Protein AF-A0A7R9DSQ0-F1 (afdb_monomer_lite)

Radius of gyration: 19.83 Å; chains: 1; bounding box: 45×33×57 Å

Secondary structure (DSSP, 8-state):
---PPTTEE---SSSTTSSEEP--TTS-S-----TT----------SSS-TT-EEEETTS-EE-EEEETTTTEEEE--SSSS-EEEEPPGGGSS--GGGTT-EEEEEE---TT-PPP-S-SEEEEETTEEEEE-SS-TT----SSEEEEEE-

Sequence (152 aa):
MHRCKPGFFNLDEENLFGCTPCFCYGHSSVCDSAPGYSRVAIESVFARSNERWTAEEYSGRTIALQFNGITQTIGASAPGREAVYFAAPDKFLGDQRASYNQELEFKLRIGESGPGATVEDVVLEGAGLSITQAIFGLGEPPSIRSDSEIQV

InterPro domains:
  IPR000034 Laminin IV [PF00052] (85-137)
  IPR000034 Laminin IV [PS51115] (48-152)

Organism: Timema poppense (NCBI:txid170557)

pLDDT: mean 83.65, std 12.89, range [41.22, 97.44]

Foldseek 3Di:
DQDDDQQWEDQDPVPPVRTHGDPPVPPGSDDYDDPPAAQDDDDQQLQDHPQPKWKAFPVRHTFDWDADNVNSDIDTDDPDPTDIDTHDDPSCDDPVPSLAQHKDKDKDADDPVADDFDQANDWDDDPNDIDGHTQDDPDDDDDSIGIDIDHD

Structure (mmCIF, N/CA/C/O backbone):
data_AF-A0A7R9DSQ0-F1
#
_entry.id   AF-A0A7R9DSQ0-F1
#
loop_
_atom_site.group_PDB
_atom_site.id
_atom_site.type_symbol
_atom_site.label_atom_id
_atom_site.label_alt_id
_atom_site.label_comp_id
_atom_site.label_asym_id
_atom_site.label_entity_id
_atom_site.label_seq_id
_atom_site.pdbx_PDB_ins_code
_atom_site.Cartn_x
_atom_site.Cartn_y
_atom_site.Cartn_z
_atom_site.occupancy
_atom_site.B_iso_or_equiv
_atom_site.auth_seq_id
_atom_site.auth_comp_id
_atom_site.auth_asym_id
_atom_site.auth_atom_id
_atom_site.pdbx_PDB_model_num
ATOM 1 N N . MET A 1 1 ? 26.720 0.163 -33.000 1.00 52.50 1 MET A N 1
ATOM 2 C CA . MET A 1 1 ? 26.127 -0.898 -32.152 1.00 52.50 1 MET A CA 1
ATOM 3 C C . MET A 1 1 ? 25.347 -0.170 -31.058 1.00 52.50 1 MET A C 1
ATOM 5 O O . MET A 1 1 ? 25.979 0.360 -30.163 1.00 52.50 1 MET A O 1
ATOM 9 N N . HIS A 1 2 ? 24.021 -0.028 -31.192 1.00 74.75 2 HIS A N 1
ATOM 10 C CA . HIS A 1 2 ? 23.160 0.775 -30.293 1.00 74.75 2 HIS A CA 1
ATOM 11 C C . HIS A 1 2 ? 22.076 -0.099 -29.641 1.00 74.75 2 HIS A C 1
ATOM 13 O O . HIS A 1 2 ? 20.891 0.202 -29.717 1.00 74.75 2 HIS A O 1
ATOM 19 N N . ARG A 1 3 ? 22.454 -1.263 -29.103 1.00 82.62 3 ARG A N 1
ATOM 20 C CA . ARG A 1 3 ? 21.513 -2.186 -28.452 1.00 82.62 3 ARG A CA 1
ATOM 21 C C . ARG A 1 3 ? 22.069 -2.654 -27.118 1.00 82.62 3 ARG A C 1
ATOM 23 O O . ARG A 1 3 ? 23.268 -2.907 -27.009 1.00 82.62 3 ARG A O 1
ATOM 30 N N . CYS A 1 4 ? 21.176 -2.796 -26.146 1.00 89.44 4 CYS A N 1
ATOM 31 C CA . CYS A 1 4 ? 21.490 -3.356 -24.842 1.00 89.44 4 CYS A CA 1
ATOM 32 C C . CYS A 1 4 ? 21.891 -4.832 -24.941 1.00 89.44 4 CYS A C 1
ATOM 34 O O . CYS A 1 4 ? 21.491 -5.554 -25.861 1.00 89.44 4 CYS A O 1
ATOM 36 N N . LYS A 1 5 ? 22.714 -5.271 -23.984 1.00 90.44 5 LYS A N 1
ATOM 37 C CA . LYS A 1 5 ? 23.057 -6.687 -23.808 1.00 90.44 5 LYS A CA 1
ATOM 38 C C . LYS A 1 5 ? 21.825 -7.459 -23.303 1.00 90.44 5 LYS A C 1
ATOM 40 O O . LYS A 1 5 ? 20.962 -6.847 -22.678 1.00 90.44 5 LYS A O 1
ATOM 45 N N . PRO A 1 6 ? 21.743 -8.785 -23.522 1.00 89.19 6 PRO A N 1
ATOM 46 C CA . PRO A 1 6 ? 20.708 -9.611 -22.900 1.00 89.19 6 PRO A CA 1
ATOM 47 C C . PRO A 1 6 ? 20.638 -9.385 -21.385 1.00 89.19 6 PRO A C 1
ATOM 49 O O . PRO A 1 6 ? 21.677 -9.234 -20.741 1.00 89.19 6 PRO A O 1
ATOM 52 N N . GLY A 1 7 ? 19.427 -9.354 -20.827 1.00 89.50 7 GLY A N 1
ATOM 53 C CA . GLY A 1 7 ? 19.197 -8.993 -19.428 1.00 89.50 7 GLY A CA 1
ATOM 54 C C . GLY A 1 7 ? 19.186 -7.488 -19.148 1.00 89.50 7 GLY A C 1
ATOM 55 O O . GLY A 1 7 ? 19.131 -7.118 -17.982 1.00 89.50 7 GLY A O 1
ATOM 56 N N . PHE A 1 8 ? 19.233 -6.630 -20.172 1.00 91.56 8 PHE A N 1
ATOM 57 C CA . PHE A 1 8 ? 19.119 -5.177 -20.042 1.00 91.56 8 PHE A CA 1
ATOM 58 C C . PHE A 1 8 ? 18.205 -4.596 -21.130 1.00 91.56 8 PHE A C 1
ATOM 60 O O . PHE A 1 8 ? 18.177 -5.089 -22.258 1.00 91.56 8 PHE A O 1
ATOM 67 N N . PHE A 1 9 ? 17.513 -3.511 -20.803 1.00 89.94 9 PHE A N 1
ATOM 68 C CA . PHE A 1 9 ? 16.614 -2.756 -21.673 1.00 89.94 9 PHE A CA 1
ATOM 69 C C . PHE A 1 9 ? 16.870 -1.245 -21.526 1.00 89.94 9 PHE A C 1
ATOM 71 O O . PHE A 1 9 ? 17.750 -0.844 -20.769 1.00 89.94 9 PHE A O 1
ATOM 78 N N . ASN A 1 10 ? 16.122 -0.416 -22.260 1.00 88.00 10 ASN A N 1
ATOM 79 C CA . ASN A 1 10 ? 16.148 1.049 -22.153 1.00 88.00 10 ASN A CA 1
ATOM 80 C C . ASN A 1 10 ? 17.554 1.682 -22.260 1.00 88.00 10 ASN A C 1
ATOM 82 O O . ASN A 1 10 ? 18.138 2.081 -21.255 1.00 88.00 10 ASN A O 1
ATOM 86 N N . LEU A 1 11 ? 18.104 1.763 -23.480 1.00 89.31 11 LEU A N 1
ATOM 87 C CA . LEU A 1 11 ? 19.344 2.508 -23.725 1.00 89.31 11 LEU A CA 1
ATOM 88 C C . LEU A 1 11 ? 19.070 4.015 -23.602 1.00 89.31 11 LEU A C 1
ATOM 90 O O . LEU A 1 11 ? 18.344 4.564 -24.428 1.00 89.31 11 LEU A O 1
ATOM 94 N N . ASP A 1 12 ? 19.674 4.655 -22.609 1.00 87.06 12 ASP A N 1
ATOM 95 C CA . ASP A 1 12 ? 19.471 6.057 -22.247 1.00 87.06 12 ASP A CA 1
ATOM 96 C C . ASP A 1 12 ? 20.832 6.753 -22.066 1.00 87.06 12 ASP A C 1
ATOM 98 O O . ASP A 1 12 ? 21.714 6.239 -21.377 1.00 87.06 12 ASP A O 1
ATOM 102 N N . GLU A 1 13 ? 21.020 7.906 -22.714 1.00 88.44 13 GLU A N 1
ATOM 103 C CA . GLU A 1 13 ? 22.264 8.686 -22.637 1.00 88.44 13 GLU A CA 1
ATOM 104 C C . GLU A 1 13 ? 22.446 9.367 -21.272 1.00 88.44 13 GLU A C 1
ATOM 106 O O . GLU A 1 13 ? 23.577 9.648 -20.875 1.00 88.44 13 GLU A O 1
ATOM 111 N N . GLU A 1 14 ? 21.357 9.589 -20.531 1.00 90.06 14 GLU A N 1
ATOM 112 C CA . GLU A 1 14 ? 21.395 10.122 -19.165 1.00 90.06 14 GLU A CA 1
ATOM 113 C C . GLU A 1 14 ? 21.702 9.028 -18.129 1.00 90.06 14 GLU A C 1
ATOM 115 O O . GLU A 1 14 ? 22.163 9.310 -17.018 1.00 90.06 14 GLU A O 1
ATOM 120 N N . ASN A 1 15 ? 21.509 7.757 -18.493 1.00 84.88 15 ASN A N 1
ATOM 121 C CA . ASN A 1 15 ? 21.900 6.628 -17.665 1.00 84.88 15 ASN A CA 1
ATOM 122 C C . ASN A 1 15 ? 23.414 6.397 -17.780 1.00 84.88 15 ASN A C 1
ATOM 124 O O . ASN A 1 15 ? 23.917 5.944 -18.806 1.00 84.88 15 ASN A O 1
ATOM 128 N N . LEU A 1 16 ? 24.151 6.609 -16.684 1.00 89.25 16 LEU A N 1
ATOM 129 C CA . LEU A 1 16 ? 25.605 6.382 -16.617 1.00 89.25 16 LEU A CA 1
ATOM 130 C C . LEU A 1 16 ? 26.029 4.945 -16.978 1.00 89.25 16 LEU A C 1
ATOM 132 O O . LEU A 1 16 ? 27.176 4.715 -17.361 1.00 89.25 16 LEU A O 1
ATOM 136 N N . PHE A 1 17 ? 25.117 3.976 -16.866 1.00 89.19 17 PHE A N 1
ATOM 137 C CA . PHE A 1 17 ? 25.336 2.577 -17.243 1.00 89.19 17 PHE A CA 1
ATOM 138 C C . PHE A 1 17 ? 24.843 2.248 -18.662 1.00 89.19 17 PHE A C 1
ATOM 140 O O . PHE A 1 17 ? 24.977 1.110 -19.122 1.00 89.19 17 PHE A O 1
ATOM 147 N N . GLY A 1 18 ? 24.271 3.227 -19.362 1.00 92.25 18 GLY A N 1
ATOM 148 C CA . GLY A 1 18 ? 23.665 3.119 -20.683 1.00 92.25 18 GLY A CA 1
ATOM 149 C C . GLY A 1 18 ? 22.327 2.387 -20.660 1.00 92.25 18 GLY A C 1
ATOM 150 O O . GLY A 1 18 ? 21.318 2.950 -21.053 1.00 92.25 18 GLY A O 1
ATOM 151 N N . CYS A 1 19 ? 22.300 1.138 -20.196 1.00 91.25 19 CYS A N 1
ATOM 152 C CA . CYS A 1 19 ? 21.090 0.316 -20.161 1.00 91.25 19 CYS A CA 1
ATOM 153 C C . CYS A 1 19 ? 20.646 -0.012 -18.732 1.00 91.25 19 CYS A C 1
ATOM 155 O O . CYS A 1 19 ? 21.464 -0.155 -17.823 1.00 91.25 19 CYS A O 1
ATOM 157 N N . THR A 1 20 ? 19.344 -0.204 -18.548 1.00 89.06 20 THR A N 1
ATOM 158 C CA . THR A 1 20 ? 18.716 -0.623 -17.290 1.00 89.06 20 THR A CA 1
ATOM 159 C C . THR A 1 20 ? 18.617 -2.153 -17.230 1.00 89.06 20 THR A C 1
ATOM 161 O O . THR A 1 20 ? 18.205 -2.761 -18.216 1.00 89.06 20 THR A O 1
ATOM 164 N N . PRO A 1 21 ? 18.989 -2.824 -16.125 1.00 88.75 21 PRO A N 1
ATOM 165 C CA . PRO A 1 21 ? 18.848 -4.279 -16.015 1.00 88.75 21 PRO A CA 1
ATOM 166 C C . PRO A 1 21 ? 17.375 -4.713 -16.020 1.00 88.75 21 PRO A C 1
ATOM 168 O O . PRO A 1 21 ? 16.513 -4.024 -15.487 1.00 88.75 21 PRO A O 1
ATOM 171 N N . CYS A 1 22 ? 17.080 -5.874 -16.604 1.00 88.44 22 CYS A N 1
ATOM 172 C CA . CYS A 1 22 ? 15.763 -6.502 -16.543 1.00 88.44 22 CYS A CA 1
ATOM 173 C C . CYS A 1 22 ? 15.457 -6.958 -15.109 1.00 88.44 22 CYS A C 1
ATOM 175 O O . CYS A 1 22 ? 16.234 -7.703 -14.513 1.00 88.44 22 CYS A O 1
ATOM 177 N N . PHE A 1 23 ? 14.281 -6.602 -14.593 1.00 80.44 23 PHE A N 1
ATOM 178 C CA . PHE A 1 23 ? 13.810 -6.989 -13.258 1.00 80.44 23 PHE A CA 1
ATOM 179 C C . PHE A 1 23 ? 12.741 -8.085 -13.337 1.00 80.44 23 PHE A C 1
ATOM 181 O O . PHE A 1 23 ? 11.623 -7.923 -12.872 1.00 80.44 23 PHE A O 1
ATOM 188 N N . CYS A 1 24 ? 13.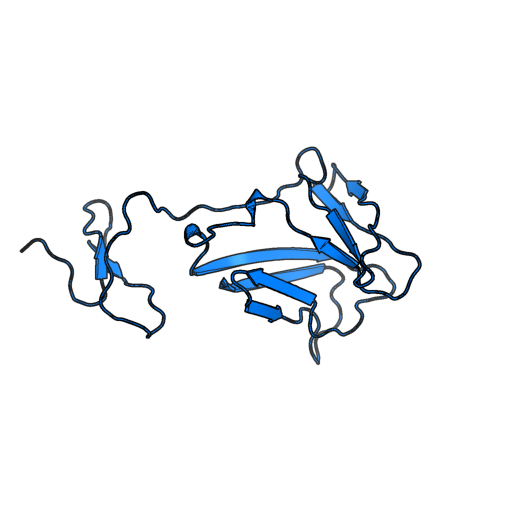057 -9.209 -13.981 1.00 82.25 24 CYS A N 1
ATOM 189 C CA . CYS A 1 24 ? 12.099 -10.306 -14.173 1.00 82.25 24 CYS A CA 1
ATOM 190 C C . CYS A 1 24 ? 12.168 -11.386 -13.077 1.00 82.25 24 CYS A C 1
ATOM 192 O O . CYS A 1 24 ? 11.601 -12.456 -13.271 1.00 82.25 24 CYS A O 1
ATOM 194 N N . TYR A 1 25 ? 12.928 -11.171 -11.993 1.00 78.56 25 TYR A N 1
ATOM 195 C CA . TYR A 1 25 ? 13.095 -12.109 -10.865 1.00 78.56 25 TYR A CA 1
ATOM 196 C C . TYR A 1 25 ? 13.352 -13.572 -11.264 1.00 78.56 25 TYR A C 1
ATOM 198 O O . TYR A 1 25 ? 12.801 -1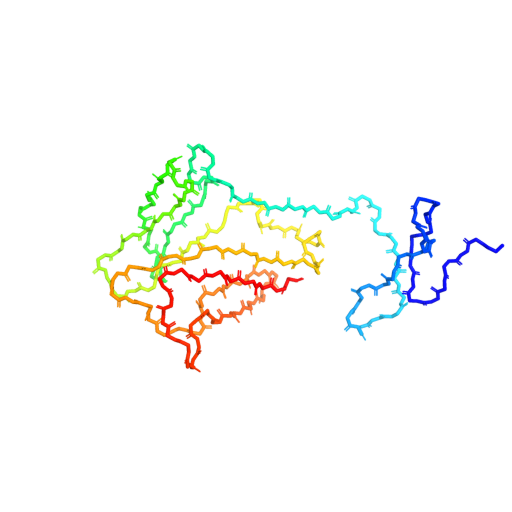4.510 -10.699 1.00 78.56 25 TYR A O 1
ATOM 206 N N . GLY A 1 26 ? 14.189 -13.784 -12.282 1.00 79.75 26 GLY A N 1
ATOM 207 C CA . GLY A 1 26 ? 14.539 -15.126 -12.754 1.00 79.75 26 GLY A CA 1
ATOM 208 C C . GLY A 1 26 ? 13.488 -15.800 -13.645 1.00 79.75 26 GLY A C 1
ATOM 209 O O . GLY A 1 26 ? 13.759 -16.878 -14.167 1.00 79.75 26 GLY A O 1
ATOM 210 N N . HIS A 1 27 ? 12.339 -15.167 -13.899 1.00 83.12 27 HIS A N 1
ATOM 211 C CA . HIS A 1 27 ? 11.335 -15.679 -14.837 1.00 83.12 27 HIS A CA 1
ATOM 212 C C . HIS A 1 27 ? 11.723 -15.469 -16.306 1.00 83.12 27 HIS A C 1
ATOM 214 O O . HIS A 1 27 ? 11.300 -16.229 -17.174 1.00 83.12 27 HIS A O 1
ATOM 220 N N . SER A 1 28 ? 12.516 -14.436 -16.602 1.00 86.19 28 SER A N 1
ATOM 221 C CA . SER A 1 28 ? 12.998 -14.133 -17.952 1.00 86.19 28 SER A CA 1
ATOM 222 C C . SER A 1 28 ? 14.302 -13.332 -17.907 1.00 86.19 28 SER A C 1
ATOM 224 O O . SER A 1 28 ? 14.606 -12.658 -16.928 1.00 86.19 28 SER A O 1
ATOM 226 N N . SER A 1 29 ? 15.076 -13.387 -18.986 1.00 85.38 29 SER A N 1
ATOM 227 C CA . SER A 1 29 ? 16.198 -12.476 -19.266 1.00 85.38 29 SER A CA 1
ATOM 228 C C . SER A 1 29 ? 15.943 -11.597 -20.497 1.00 85.38 29 SER A C 1
ATOM 230 O O . SER A 1 29 ? 16.795 -10.801 -20.894 1.00 85.38 29 SER A O 1
ATOM 232 N N . VAL A 1 30 ? 14.764 -11.748 -21.105 1.00 88.19 30 VAL A N 1
ATOM 233 C CA . VAL A 1 30 ? 14.284 -10.975 -22.248 1.00 88.19 30 VAL A CA 1
ATOM 234 C C . VAL A 1 30 ? 13.175 -10.061 -21.745 1.00 88.19 30 VAL A C 1
ATOM 236 O O . VAL A 1 30 ? 12.119 -10.537 -21.324 1.00 88.19 30 VAL A O 1
ATOM 239 N N . CYS A 1 31 ? 13.437 -8.760 -21.768 1.00 87.12 31 CYS A N 1
ATOM 240 C CA . CYS A 1 31 ? 12.496 -7.714 -21.398 1.00 87.12 31 CYS A CA 1
ATOM 241 C C . CYS A 1 31 ? 12.650 -6.525 -22.355 1.00 87.12 31 CYS A C 1
ATOM 243 O O . CYS A 1 31 ? 13.672 -6.405 -23.033 1.00 87.12 31 CYS A O 1
ATOM 245 N N . ASP A 1 32 ? 11.639 -5.662 -22.408 1.00 87.12 32 ASP A N 1
ATOM 246 C CA . ASP A 1 32 ? 11.668 -4.432 -23.196 1.00 87.12 32 ASP A CA 1
ATOM 247 C C . ASP A 1 32 ? 10.944 -3.310 -22.446 1.00 87.12 32 ASP A C 1
ATOM 249 O O . ASP A 1 32 ? 10.150 -3.579 -21.537 1.00 87.12 32 ASP A O 1
ATOM 253 N N . SER A 1 33 ? 11.214 -2.057 -22.818 1.00 83.75 33 SER A N 1
ATOM 254 C CA . SER A 1 33 ? 10.520 -0.914 -22.216 1.00 83.75 33 SER A CA 1
ATOM 255 C C . SER A 1 33 ? 9.025 -1.005 -22.515 1.00 83.75 33 SER A C 1
ATOM 257 O O . SER A 1 33 ? 8.636 -1.149 -23.672 1.00 83.75 33 SER A O 1
ATOM 259 N N . ALA A 1 34 ? 8.182 -0.870 -21.492 1.00 81.62 34 ALA A N 1
ATOM 260 C CA . ALA A 1 34 ? 6.740 -0.740 -21.664 1.00 81.62 34 ALA A CA 1
ATOM 261 C C . ALA A 1 34 ? 6.395 0.744 -21.905 1.00 81.62 34 ALA A C 1
ATOM 263 O O . ALA A 1 34 ? 6.471 1.540 -20.966 1.00 81.62 34 ALA A O 1
ATOM 264 N N . PRO A 1 35 ? 6.045 1.168 -23.137 1.00 79.31 35 PRO A N 1
ATOM 265 C CA . PRO A 1 35 ? 5.805 2.580 -23.422 1.00 79.31 35 PRO A CA 1
ATOM 266 C C . PRO A 1 35 ? 4.632 3.110 -22.594 1.00 79.31 35 PRO A C 1
ATOM 268 O O . PRO A 1 35 ? 3.583 2.473 -22.521 1.00 79.31 35 PRO A O 1
ATOM 271 N N . GLY A 1 36 ? 4.810 4.278 -21.975 1.00 75.81 36 GLY A N 1
ATOM 272 C CA . GLY A 1 36 ? 3.801 4.883 -21.100 1.00 75.81 36 GLY A CA 1
ATOM 273 C C . GLY A 1 36 ? 3.793 4.356 -19.662 1.00 75.81 36 GLY A C 1
ATOM 274 O O . GLY A 1 36 ? 2.987 4.831 -18.868 1.00 75.81 36 GLY A O 1
ATOM 275 N N . TYR A 1 37 ? 4.691 3.432 -19.309 1.00 71.88 37 TYR A N 1
ATOM 276 C CA . TYR A 1 37 ? 4.894 2.994 -17.930 1.00 71.88 37 TYR A CA 1
ATOM 277 C C . TYR A 1 37 ? 6.158 3.627 -17.353 1.00 71.88 37 TYR A C 1
ATOM 279 O O . TYR A 1 37 ? 7.251 3.494 -17.901 1.00 71.88 37 TYR A O 1
ATOM 287 N N . SER A 1 38 ? 6.001 4.299 -16.218 1.00 73.94 38 SER A N 1
ATOM 288 C CA . SER A 1 38 ? 7.092 4.799 -15.390 1.00 73.94 38 SER A CA 1
ATOM 289 C C . SER A 1 38 ? 6.881 4.350 -13.949 1.00 73.94 38 SER A C 1
ATOM 291 O O . SER A 1 38 ? 5.764 4.027 -13.537 1.00 73.94 38 SER A O 1
ATOM 293 N N . ARG A 1 39 ? 7.966 4.327 -13.172 1.00 75.19 39 ARG A N 1
ATOM 294 C CA . ARG A 1 39 ? 7.877 4.139 -11.726 1.00 75.19 39 ARG A CA 1
ATOM 295 C C . ARG A 1 39 ? 7.117 5.325 -11.132 1.00 75.19 39 ARG A C 1
ATOM 297 O O . ARG A 1 39 ? 7.516 6.471 -11.337 1.00 75.19 39 ARG A O 1
ATOM 304 N N . VAL A 1 40 ? 6.051 5.048 -10.390 1.00 79.00 40 VAL A N 1
ATOM 305 C CA . VAL A 1 40 ? 5.268 6.060 -9.673 1.00 79.00 40 VAL A CA 1
ATOM 306 C C . VAL A 1 40 ? 5.192 5.652 -8.209 1.00 79.00 40 VAL A C 1
ATOM 308 O O . VAL A 1 40 ? 4.936 4.489 -7.908 1.00 79.00 40 VAL A O 1
ATOM 311 N N . ALA A 1 41 ? 5.441 6.602 -7.309 1.00 84.69 41 ALA A N 1
ATOM 312 C CA . ALA A 1 41 ? 5.186 6.421 -5.886 1.00 84.69 41 ALA A CA 1
ATOM 313 C C . ALA A 1 41 ? 3.727 6.789 -5.593 1.00 84.69 41 ALA A C 1
ATOM 315 O O . ALA A 1 41 ? 3.259 7.857 -5.996 1.00 84.69 41 ALA A O 1
ATOM 316 N N . ILE A 1 42 ? 3.011 5.903 -4.903 1.00 90.06 42 ILE A N 1
ATOM 317 C CA . ILE A 1 42 ? 1.652 6.149 -4.421 1.00 90.06 42 ILE A CA 1
ATOM 318 C C . ILE A 1 42 ? 1.722 6.167 -2.901 1.00 90.06 42 ILE A C 1
ATOM 320 O O . ILE A 1 42 ? 2.090 5.176 -2.280 1.00 90.06 42 ILE A O 1
ATOM 324 N N . GLU A 1 43 ? 1.362 7.294 -2.299 1.00 93.19 43 GLU A N 1
ATOM 325 C CA . GLU A 1 43 ? 1.492 7.505 -0.857 1.00 93.19 43 GLU A CA 1
ATOM 326 C C . GLU A 1 43 ? 0.204 8.061 -0.254 1.00 93.19 43 GLU A C 1
ATOM 328 O O . GLU A 1 43 ? -0.575 8.731 -0.938 1.00 93.19 43 GLU A O 1
ATOM 333 N N . SER A 1 44 ? -0.017 7.802 1.038 1.00 95.56 44 SER A N 1
ATOM 334 C CA . SER A 1 44 ? -0.988 8.540 1.855 1.00 95.56 44 SER A CA 1
ATOM 335 C C . SER A 1 44 ? -0.257 9.291 2.954 1.00 95.56 44 SER A C 1
ATOM 337 O O . SER A 1 44 ? 0.353 8.674 3.820 1.00 95.56 44 SER A O 1
ATOM 339 N N . VAL A 1 45 ? -0.339 10.620 2.918 1.00 95.12 45 VAL A N 1
ATOM 340 C CA . VAL A 1 45 ? 0.365 11.510 3.860 1.00 95.12 45 VAL A CA 1
ATOM 341 C C . VAL A 1 45 ? -0.568 12.096 4.918 1.00 95.12 45 VAL A C 1
ATOM 343 O O . VAL A 1 45 ? -0.129 12.827 5.798 1.00 95.12 45 VAL A O 1
ATOM 346 N N . PHE A 1 46 ? -1.872 11.826 4.810 1.00 95.94 46 PHE A N 1
ATOM 347 C CA . PHE A 1 46 ? -2.934 12.255 5.718 1.00 95.94 46 PHE A CA 1
ATOM 348 C C . PHE A 1 46 ? -2.887 13.760 6.025 1.00 95.94 46 PHE A C 1
ATOM 350 O O . PHE A 1 46 ? -3.046 14.206 7.159 1.00 95.94 46 PHE A O 1
ATOM 357 N N . ALA A 1 47 ? -2.679 14.585 4.993 1.00 93.56 47 ALA A N 1
ATOM 358 C CA . ALA A 1 47 ? -2.468 16.022 5.181 1.00 93.56 47 ALA A CA 1
ATOM 359 C C . ALA A 1 47 ? -3.723 16.779 5.647 1.00 93.56 47 ALA A C 1
ATOM 361 O O . ALA A 1 47 ? -3.618 17.818 6.297 1.00 93.56 47 ALA A O 1
ATOM 362 N N . ARG A 1 48 ? -4.919 16.310 5.267 1.00 89.19 48 ARG A N 1
ATOM 363 C CA . ARG A 1 48 ? -6.185 17.029 5.519 1.00 89.19 48 ARG A CA 1
ATOM 364 C C . ARG A 1 48 ? -7.345 16.143 5.977 1.00 89.19 48 ARG A C 1
ATOM 366 O O . ARG A 1 48 ? -8.349 16.683 6.426 1.00 89.19 48 ARG A O 1
ATOM 373 N N . SER A 1 49 ? -7.246 14.822 5.825 1.00 94.94 49 SER A N 1
ATOM 374 C CA . SER A 1 49 ? -8.311 13.868 6.158 1.00 94.94 49 SER A CA 1
ATOM 375 C C . SER A 1 49 ? -7.755 12.437 6.208 1.00 94.94 49 SER A C 1
ATOM 377 O O . SER A 1 49 ? -6.557 12.224 6.048 1.00 94.94 49 SER A O 1
ATOM 379 N N . ASN A 1 50 ? -8.646 11.453 6.332 1.00 94.88 50 ASN A N 1
ATOM 380 C CA . ASN A 1 50 ? -8.373 10.025 6.182 1.00 94.88 50 ASN A CA 1
ATOM 381 C C . ASN A 1 50 ? -8.087 9.575 4.736 1.00 94.88 50 ASN A C 1
ATOM 383 O O . ASN A 1 50 ? -7.997 8.382 4.500 1.00 94.88 50 ASN A O 1
ATOM 387 N N . GLU A 1 51 ? -8.022 10.486 3.760 1.00 96.38 51 GLU A N 1
ATOM 388 C CA . GLU A 1 51 ? -7.756 10.183 2.341 1.00 96.38 51 GLU A CA 1
ATOM 389 C C . GLU A 1 51 ? -8.613 9.054 1.737 1.00 96.38 51 GLU A C 1
ATOM 391 O O . GLU A 1 51 ? -8.166 8.344 0.842 1.00 96.38 51 GLU A O 1
ATOM 396 N N . ARG A 1 52 ? -9.866 8.916 2.194 1.00 96.38 52 ARG A N 1
ATOM 397 C CA . ARG A 1 52 ? -10.805 7.847 1.796 1.00 96.38 52 ARG A CA 1
ATOM 398 C C . ARG A 1 52 ? -10.410 6.431 2.222 1.00 96.38 52 ARG A C 1
ATOM 400 O O . ARG A 1 52 ? -11.051 5.485 1.780 1.00 96.38 52 ARG A O 1
ATOM 407 N N . TRP A 1 53 ? -9.427 6.280 3.102 1.00 97.44 53 TRP A N 1
ATOM 408 C CA . TRP A 1 53 ? -9.250 5.025 3.820 1.00 97.44 53 TRP A CA 1
ATOM 409 C C . TRP A 1 53 ? -10.524 4.686 4.587 1.00 97.44 53 TRP A C 1
ATOM 411 O O . TRP A 1 53 ? -11.246 5.578 5.050 1.00 97.44 53 TRP A O 1
ATOM 421 N N . THR A 1 54 ? -10.778 3.395 4.737 1.00 96.75 54 THR A N 1
ATOM 422 C CA . THR A 1 54 ? -11.861 2.876 5.573 1.00 96.75 54 THR A CA 1
ATOM 423 C C . THR A 1 54 ? -11.295 1.889 6.585 1.00 96.75 54 THR A C 1
ATOM 425 O O . THR A 1 54 ? -10.135 1.489 6.486 1.00 96.75 54 THR A O 1
ATOM 428 N N . ALA A 1 55 ? -12.082 1.566 7.606 1.00 95.69 55 ALA A N 1
ATOM 429 C CA . ALA A 1 55 ? -11.745 0.514 8.547 1.00 95.69 55 ALA A CA 1
ATOM 430 C C . ALA A 1 55 ? -12.927 -0.437 8.682 1.00 95.69 55 ALA A C 1
ATOM 432 O O . ALA A 1 55 ? -14.071 0.013 8.781 1.00 95.69 55 ALA A O 1
ATOM 433 N N . GLU A 1 56 ? -12.654 -1.732 8.706 1.00 94.38 56 GLU A N 1
ATOM 434 C CA . GLU A 1 56 ? -13.677 -2.765 8.831 1.00 94.38 56 GLU A CA 1
ATOM 435 C C . GLU A 1 56 ? -13.163 -3.974 9.603 1.00 94.38 56 GLU A C 1
ATOM 437 O O . GLU A 1 56 ? -11.971 -4.272 9.613 1.00 94.38 56 GLU A O 1
ATOM 442 N N . GLU A 1 57 ? -14.067 -4.652 10.294 1.00 91.06 57 GLU A N 1
ATOM 443 C CA . GLU A 1 57 ? -13.787 -5.964 10.868 1.00 91.06 57 GLU A CA 1
ATOM 444 C C . GLU A 1 57 ? -14.043 -7.067 9.844 1.00 91.06 57 GLU A C 1
ATOM 446 O O . GLU A 1 57 ? -14.807 -6.882 8.898 1.00 91.06 57 GLU A O 1
ATOM 451 N N . TYR A 1 58 ? -13.477 -8.252 10.079 1.00 84.19 58 TYR A N 1
ATOM 452 C CA . TYR A 1 58 ? -13.676 -9.424 9.217 1.00 84.19 58 TYR A CA 1
ATOM 453 C C . TYR A 1 58 ? -15.159 -9.791 9.010 1.00 84.19 58 TYR A C 1
ATOM 455 O O . TYR A 1 58 ? -15.546 -10.306 7.964 1.00 84.19 58 TYR A O 1
ATOM 463 N N . SER A 1 59 ? -16.02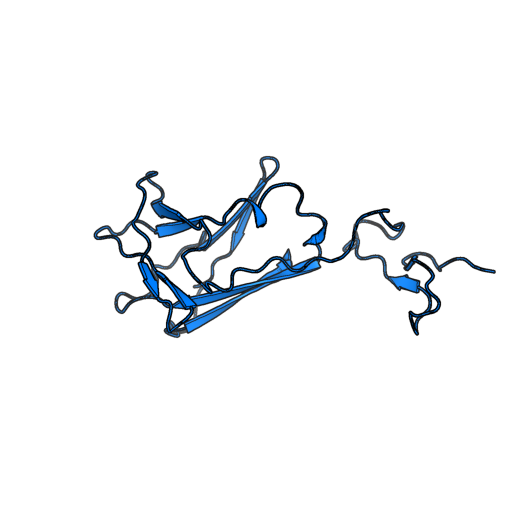3 -9.491 9.985 1.00 87.75 59 SER A N 1
ATOM 464 C CA . SER A 1 59 ? -17.478 -9.653 9.865 1.00 87.75 59 SER A CA 1
ATOM 465 C C . SER A 1 59 ? -18.155 -8.685 8.877 1.00 87.75 59 SER A C 1
ATOM 467 O O . SER A 1 59 ? -19.367 -8.774 8.671 1.00 87.75 59 SER A O 1
ATOM 469 N N . GLY A 1 60 ? -17.407 -7.757 8.273 1.00 88.00 60 GLY A N 1
ATOM 470 C CA . GLY A 1 60 ? -17.907 -6.712 7.378 1.00 88.00 60 GLY A CA 1
ATOM 471 C C . GLY A 1 60 ? -18.469 -5.491 8.111 1.00 88.00 60 GLY A C 1
ATOM 472 O O . GLY A 1 60 ? -19.087 -4.619 7.496 1.00 88.00 60 GLY A O 1
ATOM 473 N N . ARG A 1 61 ? -18.302 -5.406 9.439 1.00 92.19 61 ARG A N 1
ATOM 474 C CA . ARG A 1 61 ? -18.731 -4.236 10.211 1.00 92.19 61 ARG A CA 1
ATOM 475 C C . ARG A 1 61 ? -17.755 -3.084 9.995 1.00 92.19 61 ARG A C 1
ATOM 477 O O . ARG A 1 61 ? -16.597 -3.158 10.395 1.00 92.19 61 ARG A O 1
ATOM 484 N N . THR A 1 62 ? -18.246 -1.979 9.440 1.00 94.19 62 THR A N 1
ATOM 485 C CA . THR A 1 62 ? -17.463 -0.746 9.300 1.00 94.19 62 THR A CA 1
ATOM 486 C C . THR A 1 62 ? -17.155 -0.124 10.663 1.00 94.19 62 THR A C 1
ATOM 488 O O . THR A 1 62 ? -18.044 0.057 11.501 1.00 94.19 62 THR A O 1
ATOM 491 N N . ILE A 1 63 ? -15.899 0.268 10.856 1.00 94.88 63 ILE A N 1
ATOM 492 C CA . ILE A 1 63 ? -15.383 0.957 12.035 1.00 94.88 63 ILE A CA 1
ATOM 493 C C . ILE A 1 63 ? -15.112 2.422 11.688 1.00 94.88 63 ILE A C 1
ATOM 495 O O . ILE A 1 63 ? -14.544 2.756 10.648 1.00 94.88 63 ILE A O 1
ATOM 499 N N . ALA A 1 64 ? -15.525 3.326 12.576 1.00 94.88 64 ALA A N 1
ATOM 500 C CA . ALA A 1 64 ? -15.280 4.749 12.395 1.00 94.88 64 ALA A CA 1
ATOM 501 C C . ALA A 1 64 ? -13.783 5.062 12.539 1.00 94.88 64 ALA A C 1
ATOM 503 O O . ALA A 1 64 ? -13.175 4.770 13.572 1.00 94.88 64 ALA A O 1
ATOM 504 N N . LEU A 1 65 ? -13.215 5.709 11.520 1.00 95.88 65 LEU A N 1
ATOM 505 C CA . LEU A 1 65 ? -11.843 6.202 11.549 1.00 95.88 65 LEU A CA 1
ATOM 506 C C . LEU A 1 65 ? -11.731 7.517 12.319 1.00 95.88 65 LEU A C 1
ATOM 508 O O . LEU A 1 65 ? -12.548 8.425 12.159 1.00 95.88 65 LEU A O 1
ATOM 512 N N . GLN A 1 66 ? -10.662 7.648 13.098 1.00 95.44 66 GLN A N 1
ATOM 513 C CA . GLN A 1 66 ? -10.251 8.901 13.718 1.00 95.44 66 GLN A CA 1
ATOM 514 C C . GLN A 1 66 ? -9.042 9.468 12.974 1.00 95.44 66 GLN A C 1
ATOM 516 O O . GLN A 1 66 ? -7.991 8.837 12.914 1.00 95.44 66 GLN A O 1
ATOM 521 N N . PHE A 1 67 ? -9.177 10.675 12.428 1.00 96.44 67 PHE A N 1
ATOM 522 C CA . PHE A 1 67 ? -8.071 11.408 11.817 1.00 96.44 67 PHE A CA 1
ATOM 523 C C . PHE A 1 67 ? -7.435 12.367 12.829 1.00 96.44 67 PHE A C 1
ATOM 525 O O . PHE A 1 67 ? -8.134 13.135 13.490 1.00 96.44 67 PHE A O 1
ATOM 532 N N . ASN A 1 68 ? -6.105 12.358 12.915 1.00 95.06 68 ASN A N 1
ATOM 533 C CA . ASN A 1 68 ? -5.332 13.335 13.671 1.00 95.06 68 ASN A CA 1
ATOM 534 C C . ASN A 1 68 ? -4.470 14.161 12.710 1.00 95.06 68 ASN A C 1
ATOM 536 O O . ASN A 1 68 ? -3.470 13.669 12.195 1.00 95.06 68 ASN A O 1
ATOM 540 N N . GLY A 1 69 ? -4.840 15.427 12.498 1.00 94.44 69 GLY A N 1
ATOM 541 C CA . GLY A 1 69 ? -4.112 16.334 11.604 1.00 94.44 69 GLY A CA 1
ATOM 542 C C . GLY A 1 69 ? -2.801 16.887 12.162 1.00 94.44 69 GLY A C 1
ATOM 543 O O . GLY A 1 69 ? -2.017 17.433 11.396 1.00 94.44 69 GLY A O 1
ATOM 544 N N . ILE A 1 70 ? -2.543 16.741 13.466 1.00 94.31 70 ILE A N 1
ATOM 545 C CA . ILE A 1 70 ? -1.267 17.141 14.079 1.00 94.31 70 ILE A CA 1
ATOM 546 C C . ILE A 1 70 ? -0.210 16.074 13.802 1.00 94.31 70 ILE A C 1
ATOM 548 O O . ILE A 1 70 ? 0.905 16.398 13.410 1.00 94.31 70 ILE A O 1
ATOM 552 N N . THR A 1 71 ? -0.559 14.801 14.002 1.00 94.25 71 THR A N 1
ATOM 553 C CA . THR A 1 71 ? 0.353 13.676 13.747 1.00 94.25 71 THR A CA 1
ATOM 554 C C . THR A 1 71 ? 0.261 13.139 12.324 1.00 94.25 71 THR A C 1
ATOM 556 O O . THR A 1 71 ? 1.078 12.301 11.968 1.00 94.25 71 THR A O 1
ATOM 559 N N . GLN A 1 72 ? -0.712 13.603 11.532 1.00 96.19 72 GLN A N 1
ATOM 560 C CA . GLN A 1 72 ? -1.005 13.121 10.179 1.00 96.19 72 GLN A CA 1
ATOM 561 C C . GLN A 1 72 ? -1.196 11.597 10.148 1.00 96.19 72 GLN A C 1
ATOM 563 O O . GLN A 1 72 ? -0.565 10.872 9.388 1.00 96.19 72 GLN A O 1
ATOM 568 N N . THR A 1 73 ? -2.073 11.097 11.018 1.00 94.88 73 THR A N 1
ATOM 569 C CA . THR A 1 73 ? -2.349 9.659 11.151 1.00 94.88 73 THR A CA 1
ATOM 570 C C . THR A 1 73 ? -3.842 9.386 11.179 1.00 94.88 73 THR A C 1
ATOM 572 O O . THR A 1 73 ? -4.615 10.198 11.698 1.00 94.88 73 THR A O 1
ATOM 575 N N . ILE A 1 74 ? -4.232 8.197 10.725 1.00 96.25 74 ILE A N 1
ATOM 576 C CA . ILE A 1 74 ? -5.547 7.617 10.997 1.00 96.25 74 ILE A CA 1
ATOM 577 C C . ILE A 1 74 ? -5.450 6.560 12.099 1.00 96.25 74 ILE A C 1
ATOM 579 O O . ILE A 1 74 ? -4.409 5.939 12.296 1.00 96.25 74 ILE A O 1
ATOM 583 N N . GLY A 1 75 ? -6.539 6.376 12.834 1.00 94.44 75 GLY A N 1
ATOM 584 C CA . GLY A 1 75 ? -6.700 5.312 13.813 1.00 94.44 75 GLY A CA 1
ATOM 585 C C . GLY A 1 75 ? -8.103 4.730 13.748 1.00 94.44 75 GLY A C 1
ATOM 586 O O . GLY A 1 75 ? -9.011 5.347 13.192 1.00 94.44 75 GLY A O 1
ATOM 587 N N . ALA A 1 76 ? -8.259 3.541 14.314 1.00 92.69 76 ALA A N 1
ATOM 588 C CA . ALA A 1 76 ? -9.537 2.882 14.511 1.00 92.69 76 ALA A CA 1
ATOM 589 C C . ALA A 1 76 ? -9.564 2.282 15.920 1.00 92.69 76 ALA A C 1
ATOM 591 O O . ALA A 1 76 ? -8.529 1.882 16.457 1.00 92.69 76 ALA A O 1
ATOM 592 N N . SER A 1 77 ? -10.749 2.225 16.520 1.00 89.38 77 SER A N 1
ATOM 593 C CA . SER A 1 77 ? -10.974 1.557 17.799 1.00 89.38 77 SER A CA 1
ATOM 594 C C . SER A 1 77 ? -12.312 0.841 17.742 1.00 89.38 77 SER A C 1
ATOM 596 O O . SER A 1 77 ? -13.333 1.457 17.426 1.00 89.38 77 SER A O 1
ATOM 598 N N . ALA A 1 78 ? -12.292 -0.457 18.028 1.00 85.62 78 ALA A N 1
ATOM 599 C CA . ALA A 1 78 ? -13.470 -1.304 18.072 1.00 85.62 78 ALA A CA 1
ATOM 600 C C . ALA A 1 78 ? -13.614 -1.911 19.479 1.00 85.62 78 ALA A C 1
ATOM 602 O O . ALA A 1 78 ? -12.612 -2.253 20.106 1.00 85.62 78 ALA A O 1
ATOM 603 N N . PRO A 1 79 ? -14.844 -2.051 20.003 1.00 80.75 79 PRO A N 1
ATOM 604 C CA . PRO A 1 79 ? -15.080 -2.634 21.325 1.00 80.75 79 PRO A CA 1
ATOM 605 C C . PRO A 1 79 ? -14.917 -4.164 21.351 1.00 80.75 79 PRO A C 1
ATOM 607 O O . PRO A 1 79 ? -14.901 -4.763 22.425 1.00 80.75 79 PRO A O 1
ATOM 610 N N . GLY A 1 80 ? -14.873 -4.803 20.178 1.00 80.00 80 GLY A N 1
ATOM 611 C CA . GLY A 1 80 ? -14.750 -6.247 20.026 1.00 80.00 80 GLY A CA 1
ATOM 612 C C . GLY A 1 80 ? -13.312 -6.753 20.138 1.00 80.00 80 GLY A C 1
ATOM 613 O O . GLY A 1 80 ? -12.372 -6.004 20.381 1.00 80.00 80 GLY A O 1
ATOM 614 N N . ARG A 1 81 ? -13.157 -8.066 19.948 1.00 78.25 81 ARG A N 1
ATOM 615 C CA . ARG A 1 81 ? -11.849 -8.731 19.798 1.00 78.25 81 ARG A CA 1
ATOM 616 C C . ARG A 1 81 ? -11.534 -9.088 18.344 1.00 78.25 81 ARG A C 1
ATOM 618 O O . ARG A 1 81 ? -10.549 -9.772 18.095 1.00 78.25 81 ARG A O 1
ATOM 625 N N . GLU A 1 82 ? -12.405 -8.701 17.418 1.00 84.75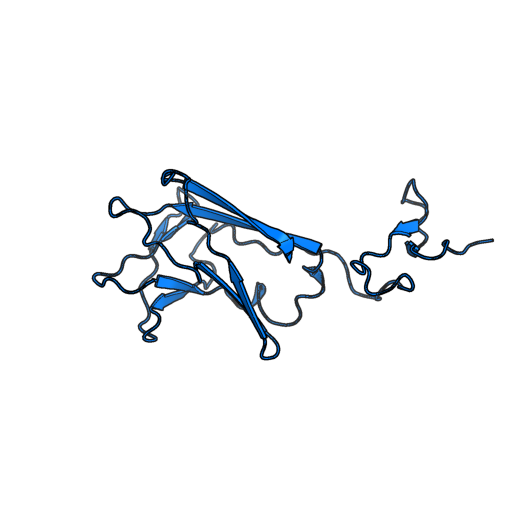 82 GLU A N 1
ATOM 626 C CA . GLU A 1 82 ? -12.183 -8.912 15.992 1.00 84.75 82 GLU A CA 1
ATOM 627 C C . GLU A 1 82 ? -11.044 -8.012 15.508 1.00 84.75 82 GLU A C 1
ATOM 629 O O . GLU A 1 82 ? -10.859 -6.899 16.007 1.00 84.75 82 GLU A O 1
ATOM 634 N N . ALA A 1 83 ? -10.269 -8.514 14.546 1.00 84.56 83 ALA A N 1
ATOM 635 C CA . ALA A 1 83 ? -9.257 -7.714 13.878 1.00 84.56 83 ALA A CA 1
ATOM 636 C C . ALA A 1 83 ? -9.936 -6.600 13.075 1.00 84.56 83 ALA A C 1
ATOM 638 O O . ALA A 1 83 ? -10.957 -6.833 12.426 1.00 84.56 83 ALA A O 1
ATOM 639 N N . VAL A 1 84 ? -9.355 -5.402 13.125 1.00 89.31 84 VAL A N 1
ATOM 640 C CA . VAL A 1 84 ? -9.784 -4.255 12.326 1.00 89.31 84 VAL A CA 1
ATOM 641 C C . VAL A 1 84 ? -8.757 -4.037 11.227 1.00 89.31 84 VAL A C 1
ATOM 643 O O . VAL A 1 84 ? -7.590 -3.773 11.516 1.00 89.31 84 VAL A O 1
ATOM 646 N N . TYR A 1 85 ? -9.206 -4.111 9.983 1.00 92.25 85 TYR A N 1
ATOM 647 C CA . TYR A 1 85 ? -8.403 -3.874 8.795 1.00 92.25 85 TYR A CA 1
ATOM 648 C C . TYR A 1 85 ? -8.584 -2.446 8.308 1.00 92.25 85 TYR A C 1
ATOM 650 O O . TYR A 1 85 ? -9.705 -1.950 8.217 1.00 92.25 85 TYR A O 1
ATOM 658 N N . PHE A 1 86 ? -7.475 -1.786 7.976 1.00 95.06 86 PHE A N 1
ATOM 659 C CA . PHE A 1 86 ? -7.496 -0.527 7.240 1.00 95.06 86 PHE A CA 1
ATOM 660 C C . PHE A 1 86 ? -7.515 -0.843 5.746 1.00 95.06 86 PHE A C 1
ATOM 662 O O . PHE A 1 86 ? -6.521 -1.319 5.203 1.00 95.06 86 PHE A O 1
ATOM 669 N N . ALA A 1 87 ? -8.633 -0.568 5.080 1.00 95.38 87 ALA A N 1
ATOM 670 C CA . ALA A 1 87 ? -8.767 -0.799 3.649 1.00 95.38 87 ALA A CA 1
ATOM 671 C C . ALA A 1 87 ? -8.323 0.441 2.859 1.00 95.38 87 ALA A C 1
ATOM 673 O O . ALA A 1 87 ? -8.807 1.563 3.078 1.00 95.38 87 ALA A O 1
ATOM 674 N N . ALA A 1 88 ? -7.369 0.216 1.953 1.00 95.81 88 ALA A N 1
ATOM 675 C CA . ALA A 1 88 ? -6.737 1.246 1.144 1.00 95.81 88 ALA A CA 1
ATOM 676 C C . ALA A 1 88 ? -7.696 1.811 0.072 1.00 95.81 88 ALA A C 1
ATOM 678 O O . ALA A 1 88 ? -8.498 1.070 -0.496 1.00 95.81 88 ALA A O 1
ATOM 679 N N . PRO A 1 89 ? -7.624 3.119 -0.236 1.00 96.19 89 PRO A N 1
ATOM 680 C CA . PRO A 1 89 ? -8.469 3.753 -1.247 1.00 96.19 89 PRO A CA 1
ATOM 681 C C . PRO A 1 89 ? -8.053 3.408 -2.685 1.00 96.19 89 PRO A C 1
ATOM 683 O O . PRO A 1 89 ? -6.928 2.979 -2.934 1.00 96.19 89 PRO A O 1
ATOM 686 N N . ASP A 1 90 ? -8.923 3.742 -3.645 1.00 95.12 90 ASP A N 1
ATOM 687 C CA . ASP A 1 90 ? -8.799 3.441 -5.084 1.00 95.12 90 ASP A CA 1
ATOM 688 C C . ASP A 1 90 ? -7.424 3.712 -5.712 1.00 95.12 90 ASP A C 1
ATOM 690 O O . ASP A 1 90 ? -7.035 3.019 -6.647 1.00 95.12 90 ASP A O 1
ATOM 694 N N . LYS A 1 91 ? -6.661 4.695 -5.212 1.00 92.88 91 LYS A N 1
ATOM 695 C CA . LYS A 1 91 ? -5.314 4.995 -5.731 1.00 92.88 91 LYS A CA 1
ATOM 696 C C . LYS A 1 91 ? -4.321 3.836 -5.559 1.00 92.88 91 LYS A C 1
ATOM 698 O O . LYS A 1 91 ? -3.364 3.775 -6.319 1.00 92.88 91 LYS A O 1
ATOM 703 N N . PHE A 1 92 ? -4.550 2.938 -4.600 1.00 93.12 92 PHE A N 1
ATOM 704 C CA . PHE A 1 92 ? -3.755 1.723 -4.379 1.00 93.12 92 PHE A CA 1
ATOM 705 C C . PHE A 1 92 ? -4.325 0.495 -5.104 1.00 93.12 92 PHE A C 1
ATOM 707 O O . PHE A 1 92 ? -3.750 -0.585 -5.025 1.00 93.12 92 PHE A O 1
ATOM 714 N N . LEU A 1 93 ? -5.460 0.639 -5.793 1.00 92.56 93 LEU A N 1
ATOM 715 C CA . LEU A 1 93 ? -6.167 -0.451 -6.462 1.00 92.56 93 LEU A CA 1
ATOM 716 C C . LEU A 1 93 ? -5.989 -0.372 -7.986 1.00 92.56 93 LEU A C 1
ATOM 718 O O . LEU A 1 93 ? -5.436 0.587 -8.526 1.00 92.56 93 LEU A O 1
ATOM 722 N N . GLY A 1 94 ? -6.472 -1.387 -8.702 1.00 91.81 94 GLY A N 1
ATOM 723 C CA . GLY A 1 94 ? -6.415 -1.440 -10.165 1.00 91.81 94 GLY A CA 1
ATOM 724 C C . GLY A 1 94 ? -5.069 -1.928 -10.706 1.00 91.81 94 GLY A C 1
ATOM 725 O O . GLY A 1 94 ? -4.452 -2.828 -10.142 1.00 91.81 94 GLY A O 1
ATOM 726 N N . ASP A 1 95 ? -4.638 -1.378 -11.843 1.00 87.88 95 ASP A N 1
ATOM 727 C CA . ASP A 1 95 ? -3.376 -1.765 -12.483 1.00 87.88 95 ASP A CA 1
ATOM 728 C C . ASP A 1 95 ? -2.179 -1.132 -11.762 1.00 87.88 95 ASP A C 1
ATOM 730 O O . ASP A 1 95 ? -1.780 -0.004 -12.047 1.00 87.88 95 ASP A O 1
ATOM 734 N N . GLN A 1 96 ? -1.604 -1.891 -10.832 1.00 87.56 96 GLN A N 1
ATOM 735 C CA . GLN A 1 96 ? -0.468 -1.484 -10.007 1.00 87.56 96 GLN A CA 1
ATOM 736 C C . GLN A 1 96 ? 0.874 -2.012 -10.535 1.00 87.56 96 GLN A C 1
ATOM 738 O O . GLN A 1 96 ? 1.841 -2.117 -9.788 1.00 87.56 96 GLN A O 1
ATOM 743 N N . ARG A 1 97 ? 0.989 -2.309 -11.841 1.00 81.81 97 ARG A N 1
ATOM 744 C CA . ARG A 1 97 ? 2.268 -2.733 -12.450 1.00 81.81 97 ARG A CA 1
ATOM 745 C C . ARG A 1 97 ? 3.403 -1.722 -12.267 1.00 81.81 97 ARG A C 1
ATOM 747 O O . ARG A 1 97 ? 4.563 -2.116 -12.277 1.00 81.81 97 ARG A O 1
ATOM 754 N N . ALA A 1 98 ? 3.085 -0.439 -12.082 1.00 82.25 98 ALA A N 1
ATOM 755 C CA . ALA A 1 98 ? 4.073 0.595 -11.768 1.00 82.25 98 ALA A CA 1
ATOM 756 C C . ALA A 1 98 ? 4.691 0.440 -10.363 1.00 82.25 98 ALA A C 1
ATOM 758 O O . ALA A 1 98 ? 5.779 0.961 -10.122 1.00 82.25 98 ALA A O 1
ATOM 759 N N . SER A 1 99 ? 4.018 -0.278 -9.460 1.00 85.12 99 SER A N 1
ATOM 760 C CA . SER A 1 99 ? 4.450 -0.567 -8.086 1.00 85.12 99 SER A CA 1
ATOM 761 C C . SER A 1 99 ? 5.284 -1.847 -7.982 1.00 85.12 99 SER A C 1
ATOM 763 O O . SER A 1 99 ? 5.824 -2.127 -6.921 1.00 85.12 99 SER A O 1
ATOM 765 N N . TYR A 1 100 ? 5.425 -2.602 -9.075 1.00 80.00 100 TYR A N 1
ATOM 766 C CA . TYR A 1 100 ? 6.247 -3.808 -9.118 1.00 80.00 100 TYR A CA 1
ATOM 767 C C . TYR A 1 100 ? 7.717 -3.495 -8.804 1.00 80.00 100 TYR A C 1
ATOM 769 O O . TYR A 1 100 ? 8.283 -2.561 -9.383 1.00 80.00 100 TYR A O 1
ATOM 777 N N . ASN A 1 101 ? 8.339 -4.293 -7.932 1.00 76.12 101 ASN A N 1
ATOM 778 C CA . ASN A 1 101 ? 9.680 -4.074 -7.382 1.00 76.12 101 ASN A CA 1
ATOM 779 C C . ASN A 1 101 ? 9.801 -2.756 -6.594 1.00 76.12 101 ASN A C 1
ATOM 781 O O . ASN A 1 101 ? 10.841 -2.091 -6.614 1.00 76.12 101 ASN A O 1
ATOM 785 N N . GLN A 1 102 ? 8.717 -2.341 -5.941 1.00 83.88 102 GLN A N 1
ATOM 786 C CA . GLN A 1 102 ? 8.739 -1.256 -4.968 1.00 83.88 102 GLN A CA 1
ATOM 787 C C . GLN A 1 102 ? 8.379 -1.777 -3.581 1.00 83.88 102 GLN A C 1
ATOM 789 O O . GLN A 1 102 ? 7.765 -2.830 -3.422 1.00 83.88 102 GLN A O 1
ATOM 794 N N . GLU A 1 103 ? 8.776 -1.016 -2.573 1.00 85.50 103 GLU A N 1
ATOM 795 C CA . GLU A 1 103 ? 8.450 -1.294 -1.183 1.00 85.50 103 GLU A CA 1
ATOM 796 C C . GLU A 1 103 ? 7.119 -0.629 -0.819 1.00 85.50 103 GLU A C 1
ATOM 798 O O . GLU A 1 103 ? 6.881 0.550 -1.093 1.00 85.50 103 GLU A O 1
ATOM 803 N N . LEU A 1 104 ? 6.246 -1.407 -0.193 1.00 88.12 104 LEU A N 1
ATOM 804 C CA . LEU A 1 104 ? 5.104 -0.951 0.571 1.00 88.12 104 LEU A CA 1
ATOM 805 C C . LEU A 1 104 ? 5.569 -0.723 2.010 1.00 88.12 104 LEU A C 1
ATOM 807 O O . LEU A 1 104 ? 5.783 -1.676 2.759 1.00 88.12 104 LEU A O 1
ATOM 811 N N . GLU A 1 105 ? 5.702 0.544 2.385 1.00 90.12 105 GLU A N 1
ATOM 812 C CA . GLU A 1 105 ? 6.080 0.966 3.733 1.00 90.12 105 GLU A CA 1
ATOM 813 C C . GLU A 1 105 ? 4.870 1.543 4.478 1.00 90.12 105 GLU A C 1
ATOM 815 O O . GLU A 1 105 ? 4.082 2.318 3.924 1.00 90.12 105 GLU A O 1
ATOM 820 N N . PHE A 1 106 ? 4.733 1.209 5.761 1.00 89.88 106 PHE A N 1
ATOM 821 C CA . PHE A 1 106 ? 3.792 1.882 6.651 1.00 89.88 106 PHE A CA 1
ATOM 822 C C . PHE A 1 106 ? 4.259 1.871 8.107 1.00 89.88 106 PHE A C 1
ATOM 824 O O . PHE A 1 106 ? 5.061 1.043 8.539 1.00 89.88 106 PHE A O 1
ATOM 831 N N . LYS A 1 107 ? 3.692 2.798 8.887 1.00 89.31 107 LYS A N 1
ATOM 832 C CA . LYS A 1 107 ? 3.951 2.934 10.324 1.00 89.31 107 LYS A CA 1
ATOM 833 C C . LYS A 1 107 ? 2.711 2.566 11.110 1.00 89.31 107 LYS A C 1
ATOM 835 O O . LYS A 1 107 ? 1.681 3.234 10.999 1.00 89.31 107 LYS A O 1
ATOM 840 N N . LEU A 1 108 ? 2.820 1.534 11.936 1.00 87.75 108 LEU A N 1
ATOM 841 C CA . LEU A 1 108 ? 1.721 1.030 12.746 1.00 87.75 108 LEU A CA 1
ATOM 842 C C . LEU A 1 108 ? 1.958 1.318 14.228 1.00 87.75 108 LEU A C 1
ATOM 844 O O . LEU A 1 108 ? 3.028 1.053 14.776 1.00 87.75 108 LEU A O 1
ATOM 848 N N . ARG A 1 109 ? 0.921 1.831 14.898 1.00 85.38 109 ARG A N 1
ATOM 849 C CA . ARG A 1 109 ? 0.894 2.004 16.353 1.00 85.38 109 ARG A CA 1
ATOM 850 C C . ARG A 1 109 ? -0.284 1.243 16.940 1.00 85.38 109 ARG A C 1
ATOM 852 O O . ARG A 1 109 ? -1.432 1.567 16.646 1.00 85.38 109 ARG A O 1
ATOM 859 N N . ILE A 1 110 ? 0.008 0.295 17.822 1.00 80.62 110 ILE A N 1
ATOM 860 C CA . ILE A 1 110 ? -1.005 -0.513 18.506 1.00 80.62 110 ILE A CA 1
ATOM 861 C C . ILE A 1 110 ? -1.274 0.056 19.903 1.00 80.62 110 ILE A C 1
ATOM 863 O O . ILE A 1 110 ? -0.407 0.679 20.519 1.00 80.62 110 ILE A O 1
ATOM 867 N N . GLY A 1 111 ? -2.518 -0.080 20.364 1.00 76.69 111 GLY A N 1
ATOM 868 C CA . GLY A 1 111 ? -2.937 0.332 21.703 1.00 76.69 111 GLY A CA 1
ATOM 869 C C . GLY A 1 111 ? -2.337 -0.527 22.823 1.00 76.69 111 GLY A C 1
ATOM 870 O O . GLY A 1 111 ? -1.641 -1.510 22.585 1.00 76.69 111 GLY A O 1
ATOM 871 N N . GLU A 1 112 ? -2.645 -0.163 24.068 1.00 69.38 112 GLU A N 1
ATOM 872 C CA . GLU A 1 112 ? -2.081 -0.783 25.282 1.00 69.38 112 GLU A CA 1
ATOM 873 C C . GLU A 1 112 ? -2.424 -2.269 25.456 1.00 69.38 112 GLU A C 1
ATOM 875 O O . GLU A 1 112 ? -1.702 -2.988 26.140 1.00 69.38 112 GLU A O 1
ATOM 880 N N . SER A 1 113 ? -3.491 -2.751 24.815 1.00 67.44 113 SER A N 1
ATOM 881 C CA . SER A 1 113 ? -3.852 -4.173 24.796 1.00 67.44 113 SER A CA 1
ATOM 882 C C . SER A 1 113 ? -2.852 -5.049 24.031 1.00 67.44 113 SER A C 1
ATOM 884 O O . SER A 1 113 ? -2.930 -6.271 24.135 1.00 67.44 113 SER A O 1
ATOM 886 N N . GLY A 1 114 ? -1.913 -4.437 23.300 1.00 64.56 114 GLY A N 1
ATOM 887 C CA . GLY A 1 114 ? -0.908 -5.124 22.497 1.00 64.56 114 GLY A CA 1
ATOM 888 C C . GLY A 1 114 ? -1.478 -5.755 21.218 1.00 64.56 114 GLY A C 1
ATOM 889 O O . GLY A 1 114 ? -2.699 -5.822 21.047 1.00 64.56 114 GLY A O 1
ATOM 890 N N . PRO A 1 115 ? -0.604 -6.180 20.287 1.00 67.25 115 PRO A N 1
ATOM 891 C CA . PRO A 1 115 ? -1.026 -6.924 19.109 1.00 67.25 115 PRO A CA 1
ATOM 892 C C . PRO A 1 115 ? -1.569 -8.298 19.506 1.00 67.25 115 PRO A C 1
ATOM 894 O O . PRO A 1 115 ? -0.983 -8.993 20.337 1.00 67.25 115 PRO A O 1
ATOM 897 N N . GLY A 1 116 ? -2.657 -8.719 18.863 1.00 68.56 116 GLY A N 1
ATOM 898 C CA . GLY A 1 116 ? -2.952 -10.144 18.747 1.00 68.56 116 GLY A CA 1
ATOM 899 C C . GLY A 1 116 ? -1.998 -10.762 17.726 1.00 68.56 116 GLY A C 1
ATOM 900 O O . GLY A 1 116 ? -1.723 -10.137 16.708 1.00 68.56 116 GLY A O 1
ATOM 901 N N . ALA A 1 117 ? -1.484 -11.964 17.984 1.00 66.38 117 ALA A N 1
ATOM 902 C CA . ALA A 1 117 ? -0.723 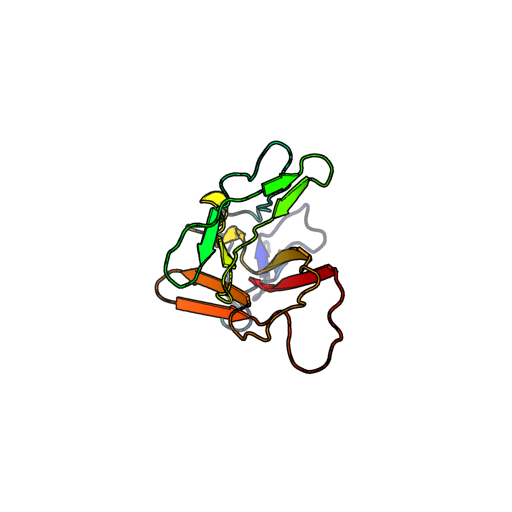-12.691 16.971 1.00 66.38 117 ALA A CA 1
ATOM 903 C C . ALA A 1 117 ? -1.666 -13.093 15.829 1.00 66.38 117 ALA A C 1
ATOM 905 O O . ALA A 1 117 ? -2.649 -13.800 16.067 1.00 66.38 117 ALA A O 1
ATOM 906 N N . THR A 1 118 ? -1.369 -12.656 14.607 1.00 71.94 118 THR A N 1
ATOM 907 C CA . THR A 1 118 ? -2.127 -13.024 13.408 1.00 71.94 118 THR A CA 1
ATOM 908 C C . THR A 1 118 ? -1.166 -13.362 12.267 1.00 71.94 118 THR A C 1
ATOM 910 O O . THR A 1 118 ? 0.002 -12.979 12.280 1.00 71.94 118 THR A O 1
ATOM 913 N N . VAL A 1 119 ? -1.646 -14.156 11.310 1.00 74.88 119 VAL A N 1
ATOM 914 C CA . VAL A 1 119 ? -0.910 -14.504 10.081 1.00 74.88 119 VAL A CA 1
ATOM 915 C C . VAL A 1 119 ? -1.397 -13.706 8.867 1.00 74.88 119 VAL A C 1
ATOM 917 O O . VAL A 1 119 ? -0.878 -13.872 7.767 1.00 74.88 119 VAL A O 1
ATOM 920 N N . GLU A 1 120 ? -2.379 -12.830 9.073 1.00 85.00 120 GLU A N 1
ATOM 921 C CA . GLU A 1 120 ? -3.069 -12.045 8.049 1.00 85.00 120 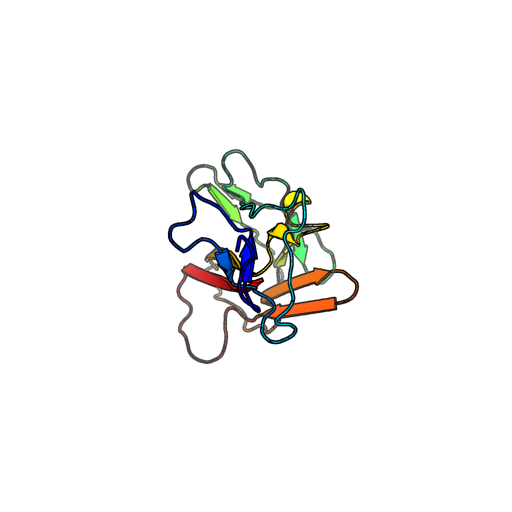GLU A CA 1
ATOM 922 C C . GLU A 1 120 ? -3.093 -10.577 8.486 1.00 85.00 120 GLU A C 1
ATOM 924 O O . GLU A 1 120 ? -4.155 -9.977 8.607 1.00 85.00 120 GLU A O 1
ATOM 929 N N . ASP A 1 121 ? -1.923 -10.008 8.790 1.00 86.44 121 ASP A N 1
ATOM 930 C CA . ASP A 1 121 ? -1.816 -8.613 9.240 1.00 86.44 121 ASP A CA 1
ATOM 931 C C . ASP A 1 121 ? -1.800 -7.634 8.055 1.00 86.44 121 ASP A C 1
ATOM 933 O O . ASP A 1 121 ? -2.414 -6.569 8.109 1.00 86.44 121 ASP A O 1
ATOM 937 N N . VAL A 1 122 ? -1.120 -8.008 6.968 1.00 90.56 122 VAL A N 1
ATOM 938 C CA . VAL A 1 122 ? -1.178 -7.316 5.676 1.00 90.56 122 VAL A CA 1
ATOM 939 C C . VAL A 1 122 ? -1.703 -8.285 4.637 1.00 90.56 122 VAL A C 1
ATOM 941 O O . VAL A 1 122 ? -1.172 -9.385 4.512 1.00 90.56 122 VAL A O 1
ATOM 944 N N . VAL A 1 123 ? -2.726 -7.867 3.893 1.00 92.38 123 VAL A N 1
ATOM 945 C CA . VAL A 1 123 ? -3.375 -8.672 2.854 1.00 92.38 123 VAL A CA 1
ATOM 946 C C . VAL A 1 123 ? -3.377 -7.878 1.552 1.00 92.38 123 VAL A C 1
ATOM 948 O O . VAL A 1 123 ? -3.879 -6.756 1.505 1.00 92.38 123 VAL A O 1
ATOM 951 N N . LEU A 1 124 ? -2.801 -8.453 0.497 1.00 92.50 124 LEU A N 1
ATOM 952 C CA . LEU A 1 124 ? -2.833 -7.908 -0.858 1.00 92.50 124 LEU A CA 1
ATOM 953 C C . LEU A 1 124 ? -3.685 -8.820 -1.734 1.00 92.50 124 LEU A C 1
ATOM 955 O O . LEU A 1 124 ? -3.328 -9.977 -1.955 1.00 92.50 124 LEU A O 1
ATOM 959 N N . GLU A 1 125 ? -4.793 -8.289 -2.248 1.00 93.31 125 GLU A N 1
ATOM 960 C CA . GLU A 1 125 ? -5.749 -9.044 -3.059 1.00 93.31 125 GLU A CA 1
ATOM 961 C C . GLU A 1 125 ? -5.880 -8.462 -4.464 1.00 93.31 125 GLU A C 1
ATOM 963 O O . GLU A 1 125 ? -6.005 -7.252 -4.661 1.00 93.31 125 GLU A O 1
ATOM 968 N N . GLY A 1 126 ? -5.888 -9.335 -5.468 1.00 92.12 126 GLY A N 1
ATOM 969 C CA . GLY A 1 126 ? -6.017 -8.919 -6.858 1.00 92.12 126 GLY A CA 1
ATOM 970 C C . GLY A 1 126 ? -6.034 -10.099 -7.815 1.00 92.12 126 GLY A C 1
ATOM 971 O O . GLY A 1 126 ? -5.403 -11.122 -7.575 1.00 92.12 126 GLY A O 1
ATOM 972 N N . ALA A 1 127 ? -6.780 -9.973 -8.916 1.00 90.75 127 ALA A N 1
ATOM 973 C CA . ALA A 1 127 ? -6.876 -11.005 -9.956 1.00 90.75 127 ALA A CA 1
ATOM 974 C C . ALA A 1 127 ? -7.232 -12.423 -9.436 1.00 90.75 127 ALA A C 1
ATOM 976 O O . ALA A 1 127 ? -6.834 -13.422 -10.032 1.00 90.75 127 ALA A O 1
ATOM 977 N N . GLY A 1 128 ? -7.989 -12.518 -8.334 1.00 92.06 128 GLY A N 1
ATOM 978 C CA . GLY A 1 128 ? -8.363 -13.790 -7.699 1.00 92.06 128 GLY A CA 1
ATOM 979 C C . GLY A 1 128 ? -7.258 -14.440 -6.856 1.00 92.06 128 GLY A C 1
ATOM 980 O O . GLY A 1 128 ? -7.419 -15.580 -6.429 1.00 92.06 128 GLY A O 1
ATOM 981 N N . LEU A 1 129 ? -6.150 -13.734 -6.627 1.00 92.19 129 LEU A N 1
ATOM 982 C CA . LEU A 1 129 ? -5.052 -14.131 -5.753 1.00 92.19 129 LEU A CA 1
ATOM 983 C C . LEU A 1 129 ? -5.068 -13.279 -4.479 1.00 92.19 129 LEU A C 1
ATOM 985 O O . LEU A 1 129 ? -5.514 -12.131 -4.503 1.00 92.19 129 LEU A O 1
ATOM 989 N N . SER A 1 130 ? -4.553 -13.847 -3.391 1.00 92.44 130 SER A N 1
ATOM 990 C CA . SER A 1 130 ? -4.343 -13.162 -2.115 1.00 92.44 130 SER A CA 1
ATOM 991 C C . SER A 1 130 ? -2.973 -13.549 -1.555 1.00 92.44 130 SER A C 1
ATOM 993 O O . SER A 1 130 ? -2.597 -14.724 -1.598 1.00 92.44 130 SER A O 1
ATOM 995 N N . ILE A 1 131 ? -2.210 -12.560 -1.090 1.00 90.06 131 ILE A N 1
ATOM 996 C CA . ILE A 1 131 ? -0.908 -12.728 -0.431 1.00 90.06 131 ILE A CA 1
ATOM 997 C C . ILE A 1 131 ? -1.006 -12.086 0.947 1.00 90.06 131 ILE A C 1
ATOM 999 O O . ILE A 1 131 ? -1.447 -10.941 1.059 1.00 90.06 131 ILE A O 1
ATOM 1003 N N . THR A 1 132 ? -0.581 -12.810 1.982 1.00 89.56 132 THR A N 1
ATOM 1004 C CA . THR A 1 132 ? -0.637 -12.339 3.366 1.00 89.56 132 THR A CA 1
ATOM 1005 C C . THR A 1 132 ? 0.751 -12.296 3.995 1.00 89.56 132 THR A C 1
ATOM 1007 O O . THR A 1 132 ? 1.612 -13.128 3.703 1.00 89.56 132 THR A O 1
ATOM 1010 N N . GLN A 1 133 ? 0.971 -11.322 4.875 1.00 85.62 133 GLN A N 1
ATOM 1011 C CA . GLN A 1 133 ? 2.195 -11.187 5.658 1.00 85.62 133 GLN A CA 1
ATOM 1012 C C . GLN A 1 133 ? 1.839 -10.880 7.115 1.00 85.62 133 GLN A C 1
ATOM 1014 O O . GLN A 1 133 ? 1.018 -10.006 7.391 1.00 85.62 133 GLN A O 1
ATOM 1019 N N . ALA A 1 134 ? 2.473 -11.592 8.048 1.00 83.94 134 ALA A N 1
ATOM 1020 C CA . ALA A 1 134 ? 2.407 -11.279 9.473 1.00 83.94 134 ALA A CA 1
ATOM 1021 C C . ALA A 1 134 ? 3.392 -10.150 9.804 1.00 83.94 134 ALA A C 1
ATOM 1023 O O . ALA A 1 134 ? 4.547 -10.201 9.373 1.00 83.94 134 ALA A O 1
ATOM 1024 N N . ILE A 1 135 ? 2.947 -9.174 10.592 1.00 78.50 135 ILE A N 1
ATOM 1025 C CA . ILE A 1 135 ? 3.765 -8.090 11.152 1.00 78.50 135 ILE A CA 1
ATOM 1026 C C . ILE A 1 135 ? 4.289 -8.497 12.537 1.00 78.50 135 ILE A C 1
ATOM 1028 O O . ILE A 1 135 ? 5.366 -8.070 12.946 1.00 78.50 135 ILE A O 1
ATOM 1032 N N . PHE A 1 136 ? 3.556 -9.356 13.257 1.00 72.06 136 PHE A N 1
ATOM 1033 C CA . PHE A 1 136 ? 3.906 -9.797 14.611 1.00 72.06 136 PHE A CA 1
ATOM 1034 C C . PHE A 1 136 ? 4.126 -11.320 14.662 1.00 72.06 136 PHE A C 1
ATOM 1036 O O . PHE A 1 136 ? 3.242 -12.084 15.050 1.00 72.06 136 PHE A O 1
ATOM 1043 N N . GLY A 1 137 ? 5.320 -11.777 14.260 1.00 54.06 137 GLY A N 1
ATOM 1044 C CA . GLY A 1 137 ? 5.718 -13.194 14.233 1.00 54.06 137 GLY A CA 1
ATOM 1045 C C . GLY A 1 137 ? 6.843 -13.554 15.221 1.00 54.06 137 GLY A C 1
ATOM 1046 O O . GLY A 1 137 ? 7.865 -12.884 15.267 1.00 54.06 137 GLY A O 1
ATOM 1047 N N . LEU A 1 138 ? 6.625 -14.622 16.009 1.00 41.22 138 LEU A N 1
ATOM 1048 C CA . LEU A 1 138 ? 7.538 -15.357 16.919 1.00 41.22 138 LEU A CA 1
ATOM 1049 C C . LEU A 1 138 ? 8.896 -14.699 17.275 1.00 41.22 138 LEU A C 1
ATOM 1051 O O . LEU A 1 138 ? 9.942 -15.120 16.787 1.00 41.22 138 LEU A O 1
ATOM 1055 N N . GLY A 1 139 ? 8.897 -13.787 18.253 1.00 47.66 139 GLY A N 1
ATOM 1056 C CA . GLY A 1 139 ? 10.090 -13.526 19.076 1.00 47.66 139 GLY A CA 1
ATOM 1057 C C . GLY A 1 139 ? 10.469 -12.067 19.308 1.00 47.66 139 GLY A C 1
ATOM 1058 O O . GLY A 1 139 ? 11.293 -11.815 20.186 1.00 47.66 139 GLY A O 1
ATOM 1059 N N . GLU A 1 140 ? 9.870 -11.112 18.599 1.00 44.25 140 GLU A N 1
ATOM 1060 C CA . GLU A 1 140 ? 10.167 -9.694 18.822 1.00 44.25 140 GLU A CA 1
ATOM 1061 C C . GLU A 1 140 ? 9.171 -9.065 19.809 1.00 44.25 140 GLU A C 1
ATOM 1063 O O . GLU A 1 140 ? 7.956 -9.256 19.676 1.00 44.25 140 GLU A O 1
ATOM 1068 N N . PRO A 1 141 ? 9.649 -8.357 20.853 1.00 42.66 141 PRO A N 1
ATOM 1069 C CA . PRO A 1 141 ? 8.762 -7.666 21.776 1.00 42.66 141 PRO A CA 1
ATOM 1070 C C . PRO A 1 141 ? 7.949 -6.622 21.001 1.00 42.66 141 PRO A C 1
ATOM 1072 O O . PRO A 1 141 ? 8.502 -5.977 20.111 1.00 42.66 141 PRO A O 1
ATOM 1075 N N . PRO A 1 142 ? 6.665 -6.408 21.341 1.00 44.94 142 PRO A N 1
ATOM 1076 C CA . PRO A 1 142 ? 5.840 -5.426 20.657 1.00 44.94 142 PRO A CA 1
ATOM 1077 C C . PRO A 1 142 ? 6.435 -4.035 20.884 1.00 44.94 142 PRO A C 1
ATOM 1079 O O . PRO A 1 142 ? 6.233 -3.414 21.931 1.00 44.94 142 PRO A O 1
ATOM 1082 N N . SER A 1 143 ? 7.188 -3.520 19.916 1.00 44.97 143 SER A N 1
ATOM 1083 C CA . SER A 1 143 ? 7.472 -2.100 19.877 1.00 44.97 143 SER A CA 1
ATOM 1084 C C . SER A 1 143 ? 6.144 -1.409 19.584 1.00 44.97 143 SER A C 1
ATOM 1086 O O . SER A 1 143 ? 5.442 -1.714 18.623 1.00 44.97 143 SER A O 1
ATOM 1088 N N . ILE A 1 144 ? 5.773 -0.451 20.437 1.00 50.25 144 ILE A N 1
ATOM 1089 C CA . ILE A 1 144 ? 4.543 0.353 20.304 1.00 50.25 144 ILE A CA 1
ATOM 1090 C C . ILE A 1 144 ? 4.500 1.085 18.942 1.00 50.25 144 ILE A C 1
ATOM 1092 O O . ILE A 1 144 ? 3.462 1.604 18.546 1.00 50.25 144 ILE A O 1
ATOM 1096 N N . ARG A 1 145 ? 5.613 1.101 18.202 1.00 53.97 145 ARG A N 1
ATOM 1097 C CA . ARG A 1 145 ? 5.730 1.517 16.807 1.00 53.97 145 ARG A CA 1
ATOM 1098 C C . ARG A 1 145 ? 6.410 0.392 16.030 1.00 53.97 145 ARG A C 1
ATOM 1100 O O . ARG A 1 145 ? 7.541 0.046 16.370 1.00 53.97 145 ARG A O 1
ATOM 1107 N N . SER A 1 146 ? 5.725 -0.163 15.041 1.00 60.62 146 SER A N 1
ATOM 1108 C CA . SER A 1 146 ? 6.329 -1.048 14.045 1.00 60.62 146 SER A CA 1
ATOM 1109 C C . SER A 1 146 ? 6.401 -0.282 12.728 1.00 60.62 146 SER A C 1
ATOM 1111 O O . SER A 1 146 ? 5.376 0.230 12.267 1.00 60.62 146 SER A O 1
ATOM 1113 N N . ASP A 1 147 ? 7.607 -0.167 12.177 1.00 64.44 147 ASP A N 1
ATOM 1114 C CA . ASP A 1 147 ? 7.826 0.265 10.799 1.00 64.44 147 ASP A CA 1
ATOM 1115 C C . ASP A 1 147 ? 7.928 -1.028 9.983 1.00 64.44 147 ASP A C 1
ATOM 1117 O O . ASP A 1 147 ? 8.785 -1.871 10.249 1.00 64.44 147 ASP A O 1
ATOM 1121 N N . SER A 1 148 ? 6.972 -1.241 9.084 1.00 68.25 148 SER A N 1
ATOM 1122 C CA . SER A 1 148 ? 6.848 -2.473 8.302 1.00 68.25 148 SER A CA 1
ATOM 1123 C C . SER A 1 148 ? 7.066 -2.169 6.830 1.00 68.25 148 SER A C 1
ATOM 1125 O O . SER A 1 148 ? 6.513 -1.200 6.309 1.00 68.25 148 SER A O 1
ATOM 1127 N N . GLU A 1 149 ? 7.853 -3.018 6.178 1.00 71.69 149 GLU A N 1
ATOM 1128 C CA . GLU A 1 149 ? 8.249 -2.887 4.781 1.00 71.69 149 GLU A CA 1
ATOM 1129 C C . GLU A 1 149 ? 7.981 -4.212 4.060 1.00 71.69 149 GLU A C 1
ATOM 1131 O O . GLU A 1 149 ? 8.364 -5.282 4.540 1.00 71.69 149 GLU A O 1
ATOM 1136 N N . ILE A 1 150 ? 7.272 -4.154 2.934 1.00 64.94 150 ILE A N 1
ATOM 1137 C CA . ILE A 1 150 ? 6.896 -5.323 2.133 1.00 64.94 150 ILE A CA 1
ATOM 1138 C C . ILE A 1 150 ? 7.267 -5.055 0.682 1.00 64.94 150 ILE A C 1
ATOM 1140 O O . ILE A 1 150 ? 6.880 -4.036 0.126 1.00 64.94 150 ILE A O 1
ATOM 1144 N N . GLN A 1 151 ? 7.977 -5.976 0.039 1.00 61.97 151 GLN A N 1
ATOM 1145 C CA . GLN A 1 151 ? 8.278 -5.864 -1.389 1.00 61.97 151 GLN A CA 1
ATOM 1146 C C . GLN A 1 151 ? 7.077 -6.333 -2.223 1.00 61.97 151 GLN A C 1
ATOM 1148 O O . GLN A 1 151 ? 6.579 -7.441 -2.009 1.00 61.97 151 GLN A O 1
ATOM 1153 N N . VAL A 1 152 ? 6.621 -5.482 -3.148 1.00 61.75 152 VAL A N 1
ATOM 1154 C CA . VAL A 1 152 ? 5.499 -5.728 -4.077 1.00 61.75 152 VAL A CA 1
ATOM 1155 C C . VAL A 1 152 ? 5.994 -6.241 -5.425 1.00 61.75 152 VAL A C 1
ATOM 1157 O O . VAL A 1 152 ? 6.955 -5.656 -5.977 1.00 61.75 152 VAL A O 1
#